Protein AF-A0A969UBK4-F1 (afdb_monomer)

Solvent-accessible surface area (backbone atoms only — not comparable to full-atom values): 4834 Å² total; per-residue (Å²): 134,83,76,98,70,83,77,74,80,69,49,71,65,53,48,52,51,53,34,42,75,70,71,49,82,76,56,64,45,56,53,30,53,51,32,50,73,73,60,38,66,62,61,70,91,41,43,57,78,89,48,38,69,58,47,55,48,30,47,71,68,53,61,67,83,71,70,57,83,81,84,71,80,84,131

Radius of gyration: 15.0 Å; Cα contacts (8 Å, |Δi|>4): 46; chains: 1; bounding box: 31×39×38 Å

Structure (mmCIF, N/CA/C/O backbone):
data_AF-A0A969UBK4-F1
#
_entry.id   AF-A0A969UBK4-F1
#
loop_
_atom_site.group_PDB
_atom_site.id
_atom_site.type_symbol
_atom_site.label_atom_id
_atom_site.label_alt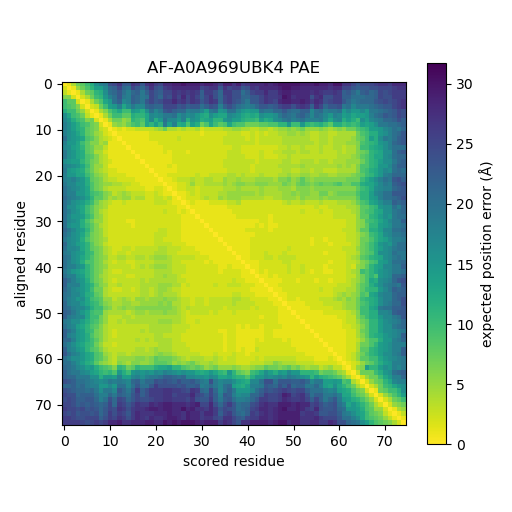_id
_atom_site.label_comp_id
_atom_site.label_asym_id
_atom_site.label_entity_id
_atom_site.label_seq_id
_atom_site.pdbx_PDB_ins_code
_atom_site.Cartn_x
_atom_site.Cartn_y
_atom_site.Cartn_z
_atom_site.occupancy
_atom_site.B_iso_or_equiv
_atom_site.auth_seq_id
_atom_site.auth_comp_id
_atom_site.auth_asym_id
_atom_site.auth_atom_id
_atom_site.pdbx_PDB_model_num
ATOM 1 N N . MET A 1 1 ? 9.243 17.886 25.161 1.00 36.91 1 MET A N 1
ATOM 2 C CA . MET A 1 1 ? 9.040 17.639 23.720 1.00 36.91 1 MET A CA 1
ATOM 3 C C . MET A 1 1 ? 10.139 16.693 23.283 1.00 36.91 1 MET A C 1
ATOM 5 O O . MET A 1 1 ? 11.263 17.139 23.097 1.00 36.91 1 MET A O 1
ATOM 9 N N . SER A 1 2 ? 9.867 15.389 23.274 1.00 35.03 2 SER A N 1
ATOM 10 C CA . SER A 1 2 ? 10.841 14.410 22.783 1.00 35.03 2 SER A CA 1
ATOM 11 C C . SER A 1 2 ? 11.002 14.605 21.275 1.00 35.03 2 SER A C 1
ATOM 13 O O . SER A 1 2 ? 9.995 14.835 20.600 1.00 35.03 2 SER A O 1
ATOM 15 N N . PRO A 1 3 ? 12.232 14.599 20.751 1.00 39.72 3 PRO A N 1
ATOM 16 C CA . PRO A 1 3 ? 12.469 14.881 19.348 1.00 39.72 3 PRO A CA 1
ATOM 17 C C . PRO A 1 3 ? 11.883 13.730 18.510 1.00 39.72 3 PRO A C 1
ATOM 19 O O . PRO A 1 3 ? 11.964 12.570 18.908 1.00 39.72 3 PRO A O 1
ATOM 22 N N . LEU A 1 4 ? 11.244 14.061 17.383 1.00 47.94 4 LEU A N 1
ATOM 23 C CA . LEU A 1 4 ? 10.653 13.135 16.399 1.00 47.94 4 LEU A CA 1
ATOM 24 C C . LEU A 1 4 ? 11.751 12.365 15.633 1.00 47.94 4 LEU A C 1
ATOM 26 O O . LEU A 1 4 ? 11.786 12.377 14.407 1.00 47.94 4 LEU A O 1
ATOM 30 N N . VAL A 1 5 ? 12.706 11.773 16.347 1.00 45.12 5 VAL A N 1
ATOM 31 C CA . VAL A 1 5 ? 13.819 11.016 15.768 1.00 45.12 5 VAL A CA 1
ATOM 32 C C . VAL A 1 5 ? 13.508 9.534 15.950 1.00 45.12 5 VAL A C 1
ATOM 34 O O . VAL A 1 5 ? 13.173 9.100 17.050 1.00 45.12 5 VAL A O 1
ATOM 37 N N . ASP A 1 6 ? 13.606 8.790 14.851 1.00 42.31 6 ASP A N 1
ATOM 38 C CA . ASP A 1 6 ? 13.712 7.328 14.813 1.00 42.31 6 ASP A CA 1
ATOM 39 C C . ASP A 1 6 ? 12.456 6.491 15.099 1.00 42.31 6 ASP A C 1
ATOM 41 O O . ASP A 1 6 ? 12.541 5.450 15.751 1.00 42.31 6 ASP A O 1
ATOM 45 N N . GLN A 1 7 ? 11.294 6.833 14.528 1.00 48.97 7 GLN A N 1
ATOM 46 C CA . GLN A 1 7 ? 10.399 5.730 14.154 1.00 48.97 7 GLN A CA 1
ATOM 47 C C . GLN A 1 7 ? 10.887 5.152 12.821 1.00 48.97 7 GLN A C 1
ATOM 49 O O . GLN A 1 7 ? 10.891 5.887 11.830 1.00 48.97 7 GLN A O 1
ATOM 54 N N . PRO A 1 8 ? 11.308 3.870 12.763 1.00 55.38 8 PRO A N 1
ATOM 55 C CA . PRO A 1 8 ? 11.544 3.219 11.484 1.00 55.38 8 PRO A CA 1
ATOM 56 C C . PRO A 1 8 ? 10.273 3.346 10.646 1.00 55.38 8 PRO A C 1
ATOM 58 O O . PRO A 1 8 ? 9.160 3.266 11.179 1.00 55.38 8 PRO A O 1
ATOM 61 N N . TRP A 1 9 ? 10.456 3.606 9.350 1.00 59.22 9 TRP A N 1
ATOM 62 C CA . TRP A 1 9 ? 9.370 3.718 8.384 1.00 59.22 9 TRP A CA 1
ATOM 63 C C . TRP A 1 9 ? 8.368 2.594 8.625 1.00 59.22 9 TRP A C 1
ATOM 65 O O . TRP A 1 9 ? 8.746 1.423 8.668 1.00 59.22 9 TRP A O 1
ATOM 75 N N . SER A 1 10 ? 7.108 2.964 8.858 1.00 68.88 10 SER A N 1
ATOM 76 C CA . SER A 1 10 ? 6.070 1.973 9.110 1.00 68.88 10 SER A CA 1
ATOM 77 C C . SER A 1 10 ? 5.916 1.118 7.857 1.00 68.88 10 SER A C 1
ATOM 79 O O . SER A 1 10 ? 5.760 1.669 6.766 1.00 68.88 10 SER A O 1
ATOM 81 N N . SER A 1 11 ? 5.990 -0.207 7.999 1.00 82.62 11 SER A N 1
ATOM 82 C CA . SER A 1 11 ? 5.691 -1.111 6.886 1.00 82.62 11 SER A CA 1
ATOM 83 C C . SER A 1 11 ? 4.268 -0.864 6.382 1.00 82.62 11 SER A C 1
ATOM 85 O O . SER A 1 11 ? 3.444 -0.256 7.071 1.00 82.62 11 SER A O 1
ATOM 87 N N . PHE A 1 12 ? 3.961 -1.348 5.183 1.00 87.50 12 PHE A N 1
ATOM 88 C CA . PHE A 1 12 ? 2.626 -1.215 4.610 1.00 87.50 12 PHE A CA 1
ATOM 89 C C . PHE A 1 12 ? 1.533 -1.723 5.571 1.00 87.50 12 PHE A C 1
ATOM 91 O O . PHE A 1 12 ? 0.537 -1.038 5.809 1.00 87.50 12 PHE A O 1
ATOM 98 N N . GLU A 1 13 ? 1.762 -2.875 6.200 1.00 87.06 13 GLU A N 1
ATOM 99 C CA . GLU A 1 13 ? 0.866 -3.473 7.192 1.00 87.06 13 GLU A CA 1
ATOM 100 C C . GLU A 1 13 ? 0.768 -2.622 8.456 1.00 87.06 13 GLU A C 1
ATOM 102 O O . GLU A 1 13 ? -0.323 -2.448 8.989 1.00 87.06 13 GLU A O 1
ATOM 107 N N . GLN A 1 14 ? 1.878 -2.040 8.918 1.00 87.31 14 GLN A N 1
ATOM 108 C CA . GLN A 1 14 ? 1.869 -1.159 10.087 1.00 87.31 14 GLN A CA 1
ATOM 109 C C . GLN A 1 14 ? 1.098 0.136 9.818 1.00 87.31 14 GLN A C 1
ATOM 111 O O . GLN A 1 14 ? 0.427 0.647 10.714 1.00 87.31 14 GLN A O 1
ATOM 116 N N . ILE A 1 15 ? 1.170 0.678 8.598 1.00 88.12 15 ILE A N 1
ATOM 117 C CA . ILE A 1 15 ? 0.352 1.828 8.192 1.00 88.12 15 ILE A CA 1
ATOM 118 C C . ILE A 1 15 ? -1.126 1.434 8.221 1.00 88.12 15 ILE A C 1
ATOM 120 O O . ILE A 1 15 ? -1.934 2.145 8.821 1.00 88.12 15 ILE A O 1
ATOM 124 N N . LEU A 1 16 ? -1.471 0.294 7.620 1.00 89.69 16 LEU A N 1
ATOM 125 C CA . LEU A 1 16 ? -2.843 -0.208 7.586 1.00 89.69 16 LEU A CA 1
ATOM 126 C C . LEU A 1 16 ? -3.403 -0.434 8.999 1.00 89.69 16 LEU A C 1
ATOM 128 O O . LEU A 1 16 ? -4.495 0.038 9.314 1.00 89.69 16 LEU A O 1
ATOM 132 N N . GLU A 1 17 ? -2.628 -1.078 9.870 1.00 90.62 17 GLU A N 1
ATOM 133 C CA . GLU A 1 17 ? -3.007 -1.341 11.257 1.00 90.62 17 GLU A CA 1
ATOM 134 C C . GLU A 1 17 ? -3.213 -0.039 12.044 1.00 90.62 17 GLU A C 1
ATOM 136 O O . GLU A 1 17 ? -4.227 0.118 12.725 1.00 90.62 17 GLU A O 1
ATOM 141 N N . ARG A 1 18 ? -2.306 0.939 11.913 1.00 89.31 18 ARG A N 1
ATOM 142 C CA . ARG A 1 18 ? -2.445 2.250 12.574 1.00 89.31 18 ARG A CA 1
ATOM 143 C C . ARG A 1 18 ? -3.689 3.004 12.106 1.00 89.31 18 ARG A C 1
ATOM 145 O O . ARG A 1 18 ? -4.341 3.667 12.917 1.00 89.31 18 ARG A O 1
ATOM 152 N N . LEU A 1 19 ? -4.032 2.909 10.821 1.00 89.56 19 LEU A N 1
ATOM 153 C CA . LEU A 1 19 ? -5.254 3.509 10.278 1.00 89.56 19 LEU A CA 1
ATOM 154 C C .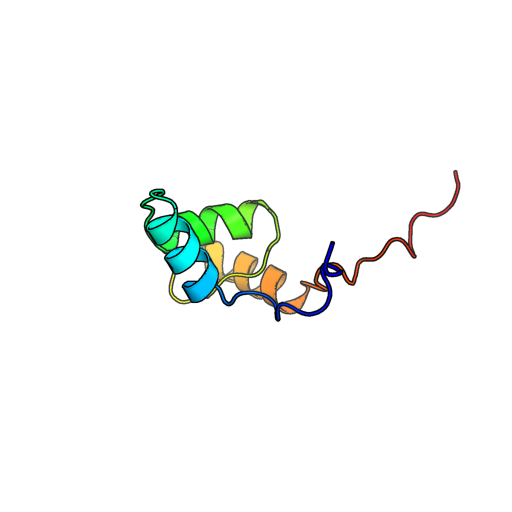 LEU A 1 19 ? -6.496 2.859 10.892 1.00 89.56 19 LEU A C 1
ATOM 156 O O . LEU A 1 19 ? -7.370 3.573 11.388 1.00 89.56 19 LEU A O 1
ATOM 160 N N . HIS A 1 20 ? -6.531 1.525 10.961 1.00 92.44 20 HIS A N 1
ATOM 161 C CA . HIS A 1 20 ? -7.629 0.788 11.596 1.00 92.44 20 HIS A CA 1
ATOM 162 C C . HIS A 1 20 ? -7.759 1.132 13.085 1.00 92.44 20 HIS A C 1
ATOM 164 O O . HIS A 1 20 ? -8.860 1.417 13.553 1.00 92.44 20 HIS A O 1
ATOM 170 N N . GLN A 1 21 ? -6.642 1.201 13.818 1.00 92.19 21 GLN A N 1
ATOM 171 C CA . GLN A 1 21 ? -6.613 1.624 15.226 1.00 92.19 21 GLN A CA 1
ATOM 172 C C . GLN A 1 21 ? -7.113 3.064 15.422 1.00 92.19 21 GLN A C 1
ATOM 174 O O . GLN A 1 21 ? -7.695 3.384 16.457 1.00 92.19 21 GLN A O 1
ATOM 179 N N . SER A 1 22 ? -6.935 3.922 14.416 1.00 92.00 22 SER A N 1
ATOM 180 C CA . SER A 1 22 ? -7.436 5.303 14.405 1.00 92.00 22 SER A CA 1
ATOM 181 C C . SER A 1 22 ? -8.911 5.409 13.984 1.00 92.00 22 SER A C 1
ATOM 183 O O . SER A 1 22 ? -9.439 6.514 13.873 1.00 92.00 22 SER A O 1
ATOM 185 N N . GLY A 1 23 ? -9.584 4.280 13.738 1.00 93.38 23 GLY A N 1
ATOM 186 C CA . GLY A 1 23 ? -10.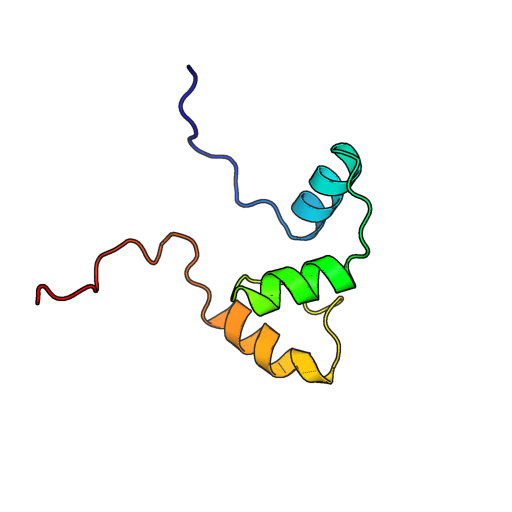984 4.220 13.311 1.00 93.38 23 GLY A CA 1
ATOM 187 C C . GLY A 1 23 ? -11.199 4.371 11.802 1.00 93.38 23 GLY A C 1
ATOM 188 O O . GLY A 1 23 ? -12.344 4.444 11.357 1.00 93.38 23 GLY A O 1
ATOM 189 N N . VAL A 1 24 ? -10.128 4.405 11.005 1.00 91.25 24 VAL A N 1
ATOM 190 C CA . VAL A 1 24 ? -10.201 4.468 9.542 1.00 91.25 24 VAL A CA 1
ATOM 191 C C . VAL A 1 24 ? -10.071 3.057 8.983 1.00 91.25 24 VAL A C 1
ATOM 193 O O . VAL A 1 24 ? -8.970 2.537 8.838 1.00 91.25 24 VAL A O 1
ATOM 196 N N . TYR A 1 25 ? -11.201 2.441 8.646 1.00 90.94 25 TYR A N 1
ATOM 197 C CA . TYR A 1 25 ? -11.235 1.104 8.058 1.00 90.94 25 TYR A CA 1
ATOM 198 C C . TYR A 1 25 ? -11.203 1.185 6.533 1.00 90.94 25 TYR A C 1
ATOM 200 O O . TYR A 1 25 ? -12.141 1.667 5.902 1.00 90.94 25 TYR A O 1
ATOM 208 N N . LEU A 1 26 ? -10.116 0.696 5.949 1.00 90.50 26 LEU A N 1
ATOM 209 C CA . LEU A 1 26 ? -9.920 0.578 4.506 1.00 90.50 26 LEU A CA 1
ATOM 210 C C . LEU A 1 26 ? -9.262 -0.759 4.180 1.00 90.50 26 LEU A C 1
ATOM 212 O O . LEU A 1 26 ? -8.515 -1.309 4.994 1.00 90.50 26 LEU A O 1
ATOM 216 N N . HIS A 1 27 ? -9.563 -1.278 2.996 1.00 93.25 27 HIS A N 1
ATOM 217 C CA . HIS A 1 27 ? -8.944 -2.488 2.474 1.00 93.25 27 HIS A CA 1
ATOM 218 C C . HIS A 1 27 ? -7.500 -2.212 2.041 1.00 93.25 27 HIS A C 1
ATOM 220 O O . HIS A 1 27 ? -7.164 -1.097 1.632 1.00 93.25 27 HIS A O 1
ATOM 226 N N . ALA A 1 28 ? -6.647 -3.234 2.102 1.00 92.00 28 ALA A N 1
ATOM 227 C CA . ALA A 1 28 ? -5.241 -3.121 1.726 1.00 92.00 28 ALA A CA 1
ATOM 228 C C . ALA A 1 28 ? -5.079 -2.606 0.284 1.00 92.00 28 ALA A C 1
ATOM 230 O O . ALA A 1 28 ? -4.280 -1.716 0.018 1.00 92.00 28 ALA A O 1
ATOM 231 N N . GLU A 1 29 ? -5.924 -3.054 -0.637 1.00 93.88 29 GLU A N 1
ATOM 232 C CA . GLU A 1 29 ? -5.935 -2.625 -2.036 1.00 93.88 29 GLU A CA 1
ATOM 233 C C . GLU A 1 29 ? -6.223 -1.122 -2.181 1.00 93.88 29 GLU A C 1
ATOM 235 O O . GLU A 1 29 ? -5.673 -0.455 -3.058 1.00 93.88 29 GLU A O 1
ATOM 240 N N . GLN A 1 30 ? -7.049 -0.554 -1.293 1.00 92.81 30 GLN A N 1
ATOM 241 C CA . GLN A 1 30 ? -7.341 0.882 -1.283 1.00 92.81 30 GLN A CA 1
ATOM 242 C C . GLN A 1 30 ? -6.135 1.686 -0.796 1.00 92.81 30 GLN A C 1
ATOM 244 O O . GLN A 1 30 ? -5.821 2.727 -1.376 1.00 92.81 30 GLN A O 1
ATOM 249 N N . LEU A 1 31 ? -5.431 1.187 0.226 1.00 92.25 31 LEU A N 1
ATOM 250 C CA . LEU A 1 31 ? -4.181 1.795 0.681 1.00 92.25 31 LEU A CA 1
ATOM 251 C C . LEU A 1 31 ? -3.118 1.741 -0.416 1.00 92.25 31 LEU A C 1
ATOM 253 O O . LEU A 1 31 ? -2.480 2.750 -0.704 1.00 92.25 31 LEU A O 1
ATOM 257 N N . ALA A 1 32 ? -2.961 0.585 -1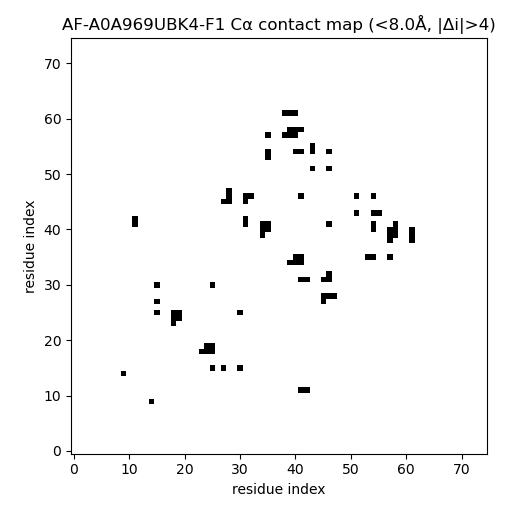.061 1.00 92.94 32 ALA A N 1
ATOM 258 C CA . ALA A 1 32 ? -2.003 0.394 -2.142 1.00 92.94 32 ALA A CA 1
ATOM 259 C C . ALA A 1 32 ? -2.299 1.330 -3.322 1.00 92.94 32 ALA A C 1
ATOM 261 O O . ALA A 1 32 ? -1.401 2.012 -3.813 1.00 92.94 32 ALA A O 1
ATOM 262 N N . ALA A 1 33 ? -3.563 1.444 -3.738 1.00 91.88 33 ALA A N 1
ATOM 263 C CA . ALA A 1 33 ? -3.956 2.375 -4.791 1.00 91.88 33 ALA A CA 1
ATOM 264 C C . ALA A 1 33 ? -3.651 3.836 -4.418 1.00 91.88 33 ALA A C 1
ATOM 266 O O . ALA A 1 33 ? -3.126 4.583 -5.247 1.00 91.88 33 ALA A O 1
ATOM 267 N N . PHE A 1 34 ? -3.942 4.233 -3.175 1.00 91.31 34 PHE A N 1
ATOM 268 C CA . PHE A 1 34 ? -3.667 5.578 -2.671 1.00 91.31 34 PHE A CA 1
ATOM 269 C C . PHE A 1 34 ? -2.165 5.89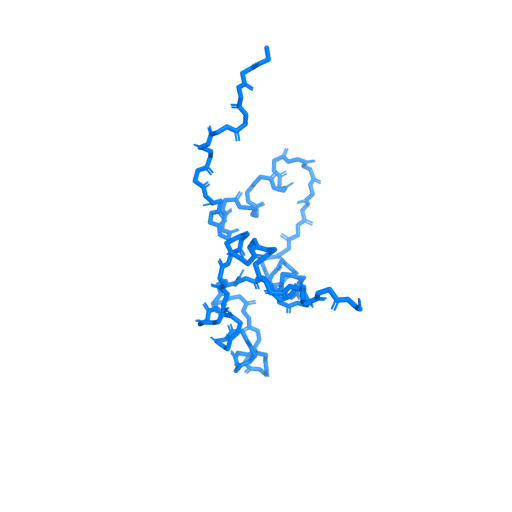0 -2.671 1.00 91.31 34 PHE A C 1
ATOM 271 O O . PHE A 1 34 ? -1.728 6.848 -3.306 1.00 91.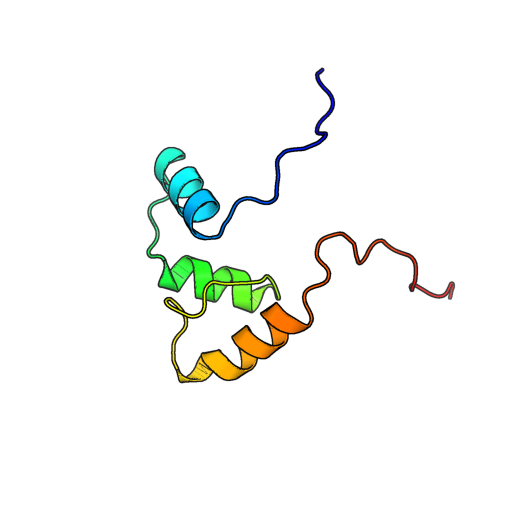31 34 PHE A O 1
ATOM 278 N N . LEU A 1 35 ? -1.356 5.051 -2.026 1.00 90.94 35 LEU A N 1
ATOM 279 C CA . LEU A 1 35 ? 0.095 5.226 -1.953 1.00 90.94 35 LEU A CA 1
ATOM 280 C C . LEU A 1 35 ? 0.725 5.265 -3.355 1.00 90.94 35 LEU A C 1
ATOM 282 O O . LEU A 1 35 ? 1.489 6.179 -3.670 1.00 90.94 35 LEU A O 1
ATOM 286 N N . LEU A 1 36 ? 0.320 4.357 -4.245 1.00 92.00 36 LEU A N 1
ATOM 287 C CA . LEU A 1 36 ? 0.816 4.308 -5.619 1.00 92.00 36 LEU A CA 1
ATOM 288 C C . LEU A 1 36 ? 0.418 5.540 -6.451 1.00 92.00 36 LEU A C 1
ATOM 290 O O . LEU A 1 36 ? 1.149 5.948 -7.363 1.00 92.00 36 LEU A O 1
ATOM 294 N N . MET A 1 37 ? -0.743 6.140 -6.179 1.00 90.44 37 MET A N 1
ATOM 295 C CA . MET A 1 37 ? -1.161 7.401 -6.802 1.00 90.44 37 MET A CA 1
ATOM 296 C C . MET A 1 37 ? -0.237 8.554 -6.401 1.00 90.44 37 MET A C 1
ATOM 298 O O . MET A 1 37 ? 0.069 9.402 -7.236 1.00 90.44 37 MET A O 1
ATOM 302 N N . HIS A 1 38 ? 0.259 8.528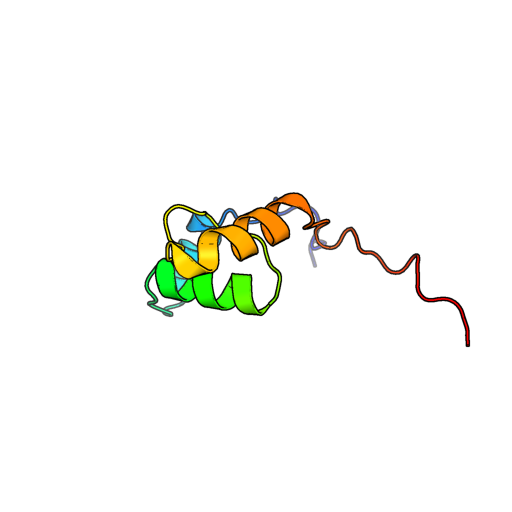 -5.166 1.00 89.25 38 HIS A N 1
ATOM 303 C CA . HIS A 1 38 ? 1.179 9.520 -4.614 1.00 89.25 38 HIS A CA 1
ATOM 304 C C . HIS A 1 38 ? 2.664 9.196 -4.842 1.00 89.25 38 HIS A C 1
ATOM 306 O O . HIS A 1 38 ? 3.525 9.915 -4.343 1.00 89.25 38 HIS A O 1
ATOM 312 N N . GLY A 1 39 ? 2.984 8.151 -5.614 1.00 88.12 39 GLY A N 1
ATOM 313 C CA . GLY A 1 39 ? 4.373 7.763 -5.887 1.00 88.12 39 GLY A CA 1
ATOM 314 C C . GLY A 1 39 ? 5.096 7.190 -4.667 1.00 88.12 39 GLY A C 1
ATOM 315 O O . GLY A 1 39 ? 6.323 7.227 -4.609 1.00 88.12 39 GLY A O 1
ATOM 316 N N . LEU A 1 40 ? 4.339 6.674 -3.699 1.00 89.62 40 LEU A N 1
ATOM 317 C CA . LEU A 1 40 ? 4.848 6.021 -2.501 1.00 89.62 40 LEU A CA 1
ATOM 318 C C . LEU A 1 40 ? 4.946 4.505 -2.722 1.00 89.62 40 LEU A C 1
ATOM 320 O O . LEU A 1 40 ? 4.177 3.947 -3.513 1.00 89.62 40 LEU A O 1
ATOM 324 N N . PRO A 1 41 ? 5.881 3.829 -2.034 1.00 89.19 41 PRO A N 1
ATOM 325 C CA . PRO A 1 41 ? 6.082 2.405 -2.188 1.00 89.19 41 PRO A CA 1
ATOM 326 C C . PRO A 1 41 ? 4.912 1.633 -1.580 1.00 89.19 41 PRO A C 1
ATOM 328 O O . PRO A 1 41 ? 4.299 2.056 -0.597 1.00 89.19 41 PRO A O 1
ATOM 331 N N . VAL A 1 42 ? 4.617 0.482 -2.172 1.00 91.44 42 VAL A N 1
ATOM 332 C CA . VAL A 1 42 ? 3.477 -0.369 -1.812 1.00 91.44 42 VAL A CA 1
ATOM 333 C C . VAL A 1 42 ? 3.870 -1.834 -1.805 1.00 91.44 42 VAL A C 1
ATOM 335 O O . VAL A 1 42 ? 4.792 -2.235 -2.512 1.00 91.44 42 VAL A O 1
ATOM 338 N N . ASP A 1 43 ? 3.147 -2.659 -1.055 1.00 90.56 43 ASP A N 1
ATOM 339 C CA . ASP A 1 43 ? 3.266 -4.107 -1.208 1.00 90.56 43 ASP A CA 1
ATOM 340 C C . ASP A 1 43 ? 2.525 -4.560 -2.478 1.00 90.56 43 ASP A C 1
ATOM 342 O O . ASP A 1 43 ? 1.338 -4.287 -2.670 1.00 90.56 43 ASP A O 1
ATOM 346 N N . LEU A 1 44 ? 3.254 -5.250 -3.361 1.00 91.12 44 LEU A N 1
ATOM 347 C CA . LEU A 1 44 ? 2.770 -5.736 -4.654 1.00 91.12 44 LEU A CA 1
ATOM 348 C C . LEU A 1 44 ? 1.667 -6.792 -4.522 1.00 91.12 44 LEU A C 1
ATOM 350 O O . LEU A 1 4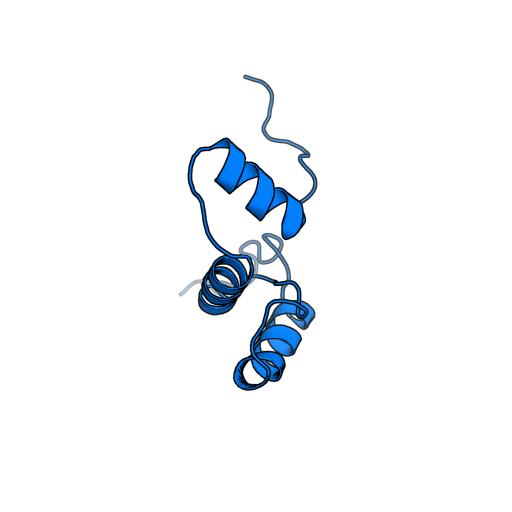4 ? 0.925 -6.995 -5.486 1.00 91.12 44 LEU A O 1
ATOM 354 N N . CYS A 1 45 ? 1.544 -7.443 -3.359 1.00 92.31 45 CYS A N 1
ATOM 355 C CA . CYS A 1 45 ? 0.490 -8.422 -3.092 1.00 92.31 45 CYS A CA 1
ATOM 356 C C . CYS A 1 45 ? -0.912 -7.798 -3.142 1.00 92.31 45 CYS A C 1
ATOM 358 O O . CYS A 1 45 ? -1.868 -8.487 -3.490 1.00 92.31 45 CYS A O 1
ATOM 360 N N . TYR A 1 46 ? -1.027 -6.498 -2.848 1.00 92.12 46 TYR A N 1
ATOM 361 C CA . TYR A 1 46 ? -2.300 -5.765 -2.812 1.00 92.12 46 TYR A CA 1
ATOM 362 C C . TYR A 1 46 ? -2.504 -4.849 -4.028 1.00 92.12 46 TYR A C 1
ATOM 364 O O . TYR A 1 46 ? -3.391 -3.994 -4.030 1.00 92.12 46 TYR A O 1
ATOM 372 N N . VAL A 1 47 ? -1.671 -4.991 -5.062 1.00 91.50 47 VAL A N 1
ATOM 373 C CA . VAL A 1 47 ? -1.743 -4.189 -6.289 1.00 91.50 47 VAL A CA 1
ATOM 374 C C . VAL A 1 47 ? -2.339 -5.026 -7.418 1.00 91.50 47 VAL A C 1
ATOM 376 O O . VAL A 1 47 ? -1.866 -6.125 -7.708 1.00 91.50 47 VAL A O 1
ATOM 379 N N . ASP A 1 48 ? -3.344 -4.465 -8.095 1.00 91.06 48 ASP A N 1
ATOM 380 C CA . ASP A 1 48 ? -3.930 -5.034 -9.312 1.00 91.06 48 ASP A CA 1
ATOM 381 C C . ASP A 1 48 ? -2.855 -5.283 -10.387 1.00 91.06 48 ASP A C 1
ATOM 383 O O . ASP A 1 48 ? -1.961 -4.455 -10.593 1.00 91.06 48 ASP A O 1
ATOM 387 N N . ASP A 1 49 ? -2.956 -6.399 -11.114 1.00 91.88 49 ASP A N 1
ATOM 388 C CA . ASP A 1 49 ? -1.989 -6.800 -12.145 1.00 91.88 49 ASP A CA 1
ATOM 389 C C . ASP A 1 49 ? -1.721 -5.694 -13.179 1.00 91.88 49 ASP A C 1
ATOM 391 O O . ASP A 1 49 ? -0.592 -5.539 -13.653 1.00 91.88 49 ASP A O 1
ATOM 395 N N . ARG A 1 50 ? -2.729 -4.872 -13.500 1.00 92.62 50 ARG A N 1
ATOM 396 C CA . ARG A 1 50 ? -2.600 -3.754 -14.452 1.00 92.62 50 ARG A CA 1
ATOM 397 C C . ARG A 1 50 ? -1.699 -2.635 -13.933 1.00 92.62 50 ARG A C 1
ATOM 399 O O . ARG A 1 50 ? -1.101 -1.909 -14.724 1.00 92.62 50 ARG A O 1
ATOM 406 N N . LEU A 1 51 ? -1.625 -2.474 -12.614 1.00 91.00 51 LEU A N 1
ATOM 407 C CA . LEU A 1 51 ? -0.840 -1.443 -11.936 1.00 91.00 51 LEU A CA 1
ATOM 408 C C . LEU A 1 51 ? 0.513 -1.966 -11.442 1.00 91.00 51 LEU A C 1
ATOM 410 O O . LEU A 1 51 ? 1.378 -1.157 -11.097 1.00 91.00 51 LEU A O 1
ATOM 414 N N . ARG A 1 52 ? 0.729 -3.286 -11.459 1.00 93.44 52 ARG A N 1
ATOM 415 C CA . ARG A 1 52 ? 1.970 -3.919 -10.998 1.00 93.44 52 ARG A CA 1
ATOM 416 C C . ARG A 1 52 ? 3.236 -3.344 -11.657 1.00 93.44 52 ARG A C 1
ATOM 418 O O . ARG A 1 52 ? 4.144 -3.002 -10.903 1.00 93.44 52 ARG A O 1
ATOM 425 N N . PRO A 1 53 ? 3.302 -3.089 -12.985 1.00 94.19 53 PRO A N 1
ATOM 426 C CA . PRO A 1 53 ? 4.491 -2.472 -13.587 1.00 94.19 53 PRO A CA 1
ATOM 427 C C . PRO A 1 53 ? 4.804 -1.078 -13.024 1.00 94.19 53 PRO A C 1
ATOM 429 O O . PRO A 1 53 ? 5.965 -0.725 -12.817 1.00 94.19 53 PRO A O 1
ATOM 432 N N . LYS A 1 54 ? 3.766 -0.278 -12.737 1.00 92.25 54 LYS A N 1
ATOM 433 C CA . LYS A 1 54 ? 3.923 1.044 -12.117 1.00 92.25 54 LYS A CA 1
ATOM 434 C C . LYS A 1 54 ? 4.416 0.907 -10.677 1.00 92.25 54 LYS A C 1
ATOM 436 O O . LYS A 1 54 ? 5.314 1.642 -10.278 1.00 92.25 54 LYS A O 1
ATOM 441 N N . ALA A 1 55 ? 3.844 -0.019 -9.911 1.00 93.25 55 ALA A N 1
ATOM 442 C CA . ALA A 1 55 ? 4.225 -0.254 -8.522 1.00 93.25 55 ALA A CA 1
ATOM 443 C C . ALA A 1 55 ? 5.666 -0.756 -8.389 1.00 93.25 55 ALA A C 1
ATOM 445 O O . ALA A 1 55 ? 6.417 -0.237 -7.571 1.00 93.25 55 ALA A O 1
ATOM 446 N N . GLU A 1 56 ? 6.095 -1.683 -9.245 1.00 94.12 56 GLU A N 1
ATOM 447 C CA . GLU A 1 56 ? 7.489 -2.134 -9.302 1.00 94.12 56 GLU A CA 1
ATOM 448 C C . GLU A 1 56 ? 8.448 -0.988 -9.626 1.00 94.12 56 GLU A C 1
ATOM 450 O O . GLU A 1 56 ? 9.513 -0.871 -9.013 1.00 94.12 56 GLU A O 1
ATOM 455 N N . TRP A 1 57 ? 8.071 -0.124 -10.574 1.00 93.94 57 TRP A N 1
ATOM 456 C CA . TRP A 1 57 ? 8.866 1.050 -10.905 1.00 93.94 57 TRP A CA 1
ATOM 457 C C . TRP A 1 57 ? 8.970 2.005 -9.713 1.00 93.94 57 TRP A C 1
ATOM 459 O O . TRP A 1 57 ? 10.085 2.382 -9.356 1.00 93.94 57 TRP A O 1
ATOM 469 N N . VAL A 1 58 ? 7.851 2.345 -9.064 1.00 90.19 58 VAL A N 1
ATOM 470 C CA . VAL A 1 58 ? 7.840 3.218 -7.880 1.00 90.19 58 VAL A CA 1
ATOM 471 C C . VAL A 1 58 ? 8.674 2.609 -6.759 1.00 90.19 58 VAL A C 1
ATOM 473 O O . VAL A 1 58 ? 9.598 3.259 -6.295 1.00 90.19 58 VAL A O 1
ATOM 476 N N . ASN A 1 59 ? 8.446 1.349 -6.387 1.00 89.88 59 ASN A N 1
ATOM 477 C CA . ASN A 1 59 ? 9.197 0.680 -5.322 1.00 89.88 59 ASN A CA 1
ATOM 478 C C . ASN A 1 59 ? 10.711 0.669 -5.580 1.00 89.88 59 ASN A C 1
ATOM 480 O O . ASN A 1 59 ? 11.492 0.831 -4.646 1.00 89.88 59 ASN A O 1
ATOM 484 N N . ARG A 1 60 ? 11.137 0.489 -6.839 1.00 89.88 60 ARG A N 1
ATOM 485 C CA . ARG A 1 60 ? 12.560 0.475 -7.217 1.00 89.88 60 ARG A CA 1
ATOM 486 C C . ARG A 1 60 ? 13.203 1.863 -7.189 1.00 89.88 60 ARG A C 1
ATOM 488 O O . ARG A 1 60 ? 14.396 1.961 -6.918 1.00 89.88 60 ARG A O 1
ATOM 495 N N . HIS A 1 61 ? 12.444 2.906 -7.515 1.00 87.00 61 HIS A N 1
ATOM 496 C CA . HIS A 1 61 ? 12.953 4.277 -7.637 1.00 87.00 61 HIS A CA 1
ATOM 497 C C . HIS A 1 61 ? 12.569 5.165 -6.452 1.00 87.00 61 HIS A C 1
ATOM 499 O O . HIS A 1 61 ? 12.931 6.340 -6.425 1.00 87.00 61 HIS A O 1
ATOM 505 N N . TYR A 1 62 ? 11.849 4.625 -5.471 1.00 82.25 62 TYR A N 1
ATOM 506 C CA . TYR A 1 62 ? 11.490 5.350 -4.272 1.00 82.25 62 TYR A CA 1
ATOM 507 C C . TYR A 1 62 ? 12.733 5.567 -3.414 1.00 82.25 62 TYR A C 1
ATOM 509 O O . TYR A 1 62 ? 13.303 4.632 -2.857 1.00 82.25 62 TYR A O 1
ATOM 517 N N . GLN A 1 63 ? 13.148 6.825 -3.306 1.00 77.38 63 GLN A N 1
ATOM 518 C CA . GLN A 1 63 ? 14.299 7.234 -2.505 1.00 77.38 63 GLN A CA 1
ATOM 519 C C . GLN A 1 63 ? 13.900 7.679 -1.089 1.00 77.38 63 GLN A C 1
ATOM 521 O O . GLN A 1 63 ? 14.747 8.149 -0.339 1.00 77.38 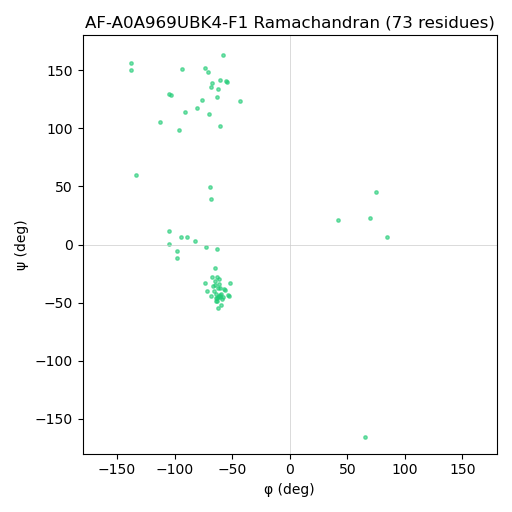63 GLN A O 1
ATOM 526 N N . GLY A 1 64 ? 12.629 7.536 -0.695 1.00 72.62 64 GLY A N 1
ATOM 527 C CA . GLY A 1 64 ? 12.139 8.049 0.587 1.00 72.62 64 GLY A CA 1
ATOM 528 C C . GLY A 1 64 ? 12.164 9.573 0.680 1.00 72.62 64 GLY A C 1
ATOM 529 O O . GLY A 1 64 ? 12.399 10.275 -0.304 1.00 72.62 64 GLY A O 1
ATOM 530 N N . ASP A 1 65 ? 12.026 10.083 1.905 1.00 60.84 65 ASP A N 1
ATOM 531 C CA . ASP A 1 65 ? 12.296 11.494 2.227 1.00 60.84 65 ASP A CA 1
ATOM 532 C C . ASP A 1 65 ? 13.773 11.882 2.000 1.00 60.84 65 ASP A C 1
ATOM 534 O O . ASP A 1 65 ? 14.122 13.051 2.139 1.00 60.84 65 ASP A O 1
ATOM 538 N N . MET A 1 66 ? 14.656 10.934 1.635 1.00 41.91 66 MET A N 1
ATOM 539 C CA . MET A 1 66 ? 16.031 11.204 1.193 1.00 41.91 66 MET A CA 1
ATOM 540 C C . MET A 1 66 ? 16.122 11.812 -0.212 1.00 41.91 66 MET A C 1
ATOM 542 O O . MET A 1 66 ? 17.202 12.268 -0.578 1.00 41.91 66 MET A O 1
ATOM 546 N N . ALA A 1 67 ? 15.007 12.012 -0.926 1.00 47.34 67 ALA A N 1
ATOM 547 C CA . ALA A 1 67 ? 14.905 13.091 -1.918 1.00 47.34 67 ALA A CA 1
ATOM 548 C C . ALA A 1 67 ? 14.909 14.487 -1.240 1.00 47.34 67 ALA A C 1
ATOM 550 O O . ALA A 1 67 ? 14.174 15.399 -1.624 1.00 47.34 67 ALA A O 1
ATOM 551 N N . ARG A 1 68 ? 15.730 14.668 -0.195 1.00 42.78 68 ARG A N 1
ATOM 552 C CA . ARG A 1 68 ? 16.027 15.956 0.421 1.00 42.78 68 ARG A CA 1
ATOM 553 C C . ARG A 1 68 ? 16.669 16.824 -0.650 1.00 42.78 68 ARG A C 1
ATOM 555 O O . ARG A 1 68 ? 17.836 16.628 -0.935 1.00 42.78 68 ARG A O 1
ATOM 562 N N . LEU A 1 69 ? 15.902 17.746 -1.233 1.00 42.53 69 LEU A N 1
ATOM 563 C CA . LEU A 1 69 ? 16.262 19.151 -1.500 1.00 42.53 69 LEU A CA 1
ATOM 564 C C . LEU A 1 69 ? 17.680 19.484 -2.038 1.00 42.53 69 LEU A C 1
ATOM 566 O O . LEU A 1 69 ? 18.099 20.629 -1.922 1.00 42.53 69 LEU A O 1
ATOM 570 N N . GLU A 1 70 ? 18.426 18.560 -2.641 1.00 46.44 70 GLU A N 1
ATOM 571 C CA . GLU A 1 70 ? 19.771 18.828 -3.181 1.00 46.44 70 GLU A CA 1
ATOM 572 C C . GLU A 1 70 ? 19.758 19.094 -4.694 1.00 46.44 70 GLU A C 1
ATOM 574 O O . GLU A 1 70 ? 20.771 19.485 -5.266 1.00 46.44 70 GLU A O 1
ATOM 579 N N . ILE A 1 71 ? 18.601 18.953 -5.354 1.00 49.09 71 ILE A N 1
ATOM 580 C CA . ILE A 1 71 ? 18.449 19.205 -6.794 1.00 49.09 71 ILE A CA 1
ATOM 581 C C . ILE A 1 71 ? 17.201 20.057 -7.065 1.00 49.09 71 ILE A C 1
ATOM 583 O O . ILE A 1 71 ? 16.282 19.656 -7.774 1.00 49.09 71 ILE A O 1
ATOM 587 N N . LEU A 1 72 ? 17.147 21.260 -6.499 1.00 42.00 72 LEU A N 1
ATOM 588 C CA . LEU A 1 72 ? 16.442 22.364 -7.152 1.00 42.00 72 LEU A CA 1
ATOM 589 C C . LEU A 1 72 ? 17.517 23.379 -7.552 1.00 42.00 72 LEU A C 1
ATOM 591 O O . LEU A 1 72 ? 18.078 24.020 -6.662 1.00 42.00 72 LEU A O 1
ATOM 595 N N . PRO A 1 73 ? 17.878 23.498 -8.846 1.00 37.59 73 PRO A N 1
ATOM 596 C CA . PRO A 1 73 ? 18.774 24.564 -9.264 1.00 37.59 73 PRO A CA 1
ATOM 597 C C . PRO A 1 73 ? 18.121 25.919 -8.942 1.00 37.59 73 PRO A C 1
ATOM 599 O O . PRO A 1 73 ? 16.901 26.050 -9.089 1.00 37.59 73 PRO A O 1
ATOM 602 N N . PRO A 1 74 ? 18.894 26.920 -8.486 1.00 49.66 74 PRO A N 1
ATOM 603 C CA . PRO A 1 74 ? 18.373 28.270 -8.349 1.00 49.66 74 PRO A CA 1
ATOM 604 C C . PRO A 1 74 ? 17.977 28.776 -9.742 1.00 49.66 74 PRO A C 1
ATOM 606 O O . PRO A 1 74 ? 18.714 28.569 -10.707 1.00 49.66 74 PRO A O 1
ATOM 609 N N . PHE A 1 75 ? 16.791 29.378 -9.831 1.00 49.91 75 PHE A N 1
ATOM 610 C CA . PHE A 1 75 ? 16.346 30.129 -11.005 1.00 49.91 75 PHE A CA 1
ATOM 611 C C . PHE A 1 75 ? 17.303 31.280 -11.324 1.00 49.91 75 PHE A C 1
ATOM 613 O O . PHE A 1 75 ? 17.834 31.883 -10.361 1.00 49.91 75 PHE A O 1
#

Mean predicted aligned error: 9.64 Å

pLDDT: mean 78.13, std 20.09, range [35.03, 94.19]

Foldseek 3Di:
DPDPPDDDDQALVSVQVVCVVVVNDDDSLVSQVVCLVVLHAHDLVSHDPVCSVSNVVSNVPPPDCVVPDPPDDDD

Sequence (75 aa):
MSPLVDQPWSSFEQILERLHQSGVYLHAEQLAAFLLMHGLPVDLCYVDDRLRPKAEWVNRHYQGDMARLEILPPF

Secondary structure (DSSP, 8-state):
-----------HHHHHHHHHHTT----HHHHHHHHHHTT----GGGS-TTTHHHHHHHHHH--GGG--SS-----